Protein AF-A0AAC9U3D7-F1 (afdb_monomer_lite)

Organism: NCBI:txid260364

Structure (mmCIF, N/CA/C/O backbone):
data_AF-A0AAC9U3D7-F1
#
_entry.id   AF-A0AAC9U3D7-F1
#
loop_
_atom_site.group_PDB
_atom_site.id
_atom_site.type_symbol
_atom_site.label_atom_id
_atom_site.label_alt_id
_atom_site.label_comp_id
_atom_site.label_asym_id
_atom_site.label_entity_id
_atom_site.label_seq_id
_atom_site.pdbx_PDB_ins_code
_atom_site.Cartn_x
_atom_site.Cartn_y
_atom_site.Cartn_z
_atom_site.occupancy
_atom_site.B_iso_or_equiv
_atom_site.auth_seq_id
_atom_site.auth_comp_id
_atom_site.auth_asym_id
_atom_site.auth_atom_id
_atom_site.pdbx_PDB_model_num
ATOM 1 N N . MET A 1 1 ? -21.507 -4.328 1.001 1.00 85.88 1 MET A N 1
ATOM 2 C CA . MET A 1 1 ? -20.774 -3.594 2.058 1.00 85.88 1 MET A CA 1
ATOM 3 C C . MET A 1 1 ? -20.636 -2.147 1.609 1.00 85.88 1 MET A C 1
ATOM 5 O O . MET A 1 1 ? -20.228 -1.950 0.476 1.00 85.88 1 MET A O 1
ATOM 9 N N . ASN A 1 2 ? -21.006 -1.158 2.430 1.00 93.88 2 ASN A N 1
ATOM 10 C CA . ASN A 1 2 ? -20.816 0.257 2.085 1.00 93.88 2 ASN A CA 1
ATOM 11 C C . ASN A 1 2 ? -19.430 0.715 2.572 1.00 93.88 2 ASN A C 1
ATOM 13 O O . ASN A 1 2 ? -19.239 0.923 3.768 1.00 93.88 2 ASN A O 1
ATOM 17 N N . LEU A 1 3 ? -18.460 0.797 1.658 1.00 95.56 3 LEU A N 1
ATOM 18 C CA . LEU A 1 3 ? -17.069 1.137 1.979 1.00 95.56 3 LEU A CA 1
ATOM 19 C C . LEU A 1 3 ? -16.881 2.610 2.352 1.00 95.56 3 LEU A C 1
ATOM 21 O O . LEU A 1 3 ? -16.061 2.900 3.218 1.00 95.56 3 LEU A O 1
ATOM 25 N N . GLU A 1 4 ? -17.667 3.517 1.770 1.00 97.12 4 GLU A N 1
ATOM 26 C CA . GLU A 1 4 ? -17.571 4.945 2.086 1.00 97.12 4 GLU A CA 1
ATOM 27 C C . GLU A 1 4 ? -17.991 5.208 3.535 1.00 97.12 4 GLU A C 1
ATOM 29 O O . GLU A 1 4 ? -17.252 5.825 4.295 1.00 97.12 4 GLU A O 1
ATOM 34 N N . SER A 1 5 ? -19.107 4.613 3.964 1.00 97.19 5 SER A N 1
ATOM 35 C CA . SER A 1 5 ? -19.565 4.700 5.356 1.00 97.19 5 SER A CA 1
ATOM 36 C C . SER A 1 5 ? -18.552 4.101 6.345 1.00 97.19 5 SER A C 1
ATOM 38 O O . SER A 1 5 ? -18.321 4.661 7.413 1.00 97.19 5 SER A O 1
ATOM 40 N N . LEU A 1 6 ? -17.883 2.998 5.988 1.00 97.44 6 LEU A N 1
ATOM 41 C CA . LEU A 1 6 ? -16.837 2.407 6.835 1.00 97.44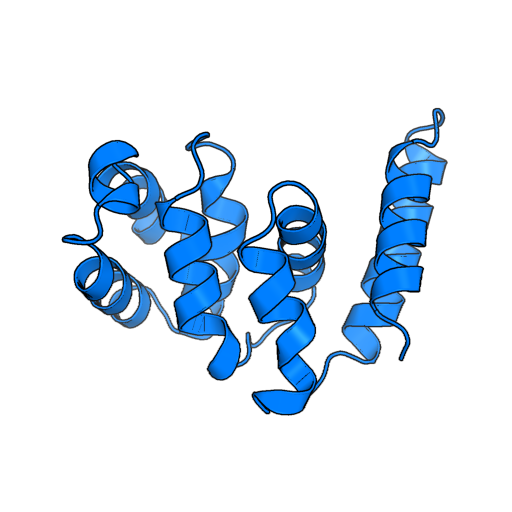 6 LEU A CA 1
ATOM 42 C C . LEU A 1 6 ? -15.579 3.282 6.902 1.00 97.44 6 LEU A C 1
ATOM 44 O O . LEU A 1 6 ? -14.933 3.356 7.947 1.00 97.44 6 LEU A O 1
ATOM 48 N N . TYR A 1 7 ? -15.230 3.961 5.809 1.00 97.94 7 TYR A N 1
ATOM 49 C CA . TYR A 1 7 ? -14.163 4.955 5.810 1.00 97.94 7 TYR A CA 1
ATOM 50 C C . TYR A 1 7 ? -14.512 6.152 6.710 1.00 97.94 7 TYR A C 1
ATOM 52 O O . TYR A 1 7 ? -13.670 6.588 7.495 1.00 97.94 7 TYR A O 1
ATOM 60 N N . GLU A 1 8 ? -15.751 6.642 6.672 1.00 97.88 8 GLU A N 1
ATOM 61 C CA . GLU A 1 8 ? -16.222 7.697 7.576 1.00 97.88 8 GLU A CA 1
ATOM 62 C C . GLU A 1 8 ? -16.143 7.259 9.046 1.00 97.88 8 GLU A C 1
ATOM 64 O O . GLU A 1 8 ? -15.599 7.996 9.871 1.00 97.88 8 GLU A O 1
ATOM 69 N N . GLU A 1 9 ? -16.585 6.038 9.380 1.00 97.50 9 GLU A N 1
ATOM 70 C CA . GLU A 1 9 ? -16.426 5.461 10.725 1.00 97.50 9 GLU A CA 1
ATOM 71 C C . GLU A 1 9 ? -14.947 5.422 11.155 1.00 97.50 9 GLU A C 1
ATOM 73 O O . GLU A 1 9 ? -14.614 5.758 12.295 1.00 97.50 9 GLU A O 1
ATOM 78 N N . TYR A 1 10 ? -14.039 5.059 10.244 1.00 97.75 10 TYR A N 1
ATOM 79 C CA . TYR A 1 10 ? -12.597 5.073 10.495 1.00 97.75 10 TYR A CA 1
ATOM 80 C C . TYR A 1 10 ? -12.058 6.488 10.762 1.00 97.75 10 TYR A C 1
ATOM 82 O O . TYR A 1 10 ? -11.250 6.676 11.676 1.00 97.75 10 TYR A O 1
ATOM 90 N N . VAL A 1 11 ? -12.508 7.494 10.008 1.00 97.62 11 VAL A N 1
ATOM 91 C CA . VAL A 1 11 ? -12.130 8.900 10.231 1.00 97.62 11 VAL A CA 1
ATOM 92 C C . VAL A 1 11 ? -12.625 9.382 11.593 1.00 97.62 11 VAL A C 1
ATOM 94 O O . VAL A 1 11 ? -11.851 9.977 12.345 1.00 97.62 11 VAL A O 1
ATOM 97 N N . GLN A 1 12 ? -13.871 9.064 11.953 1.00 96.75 12 GLN A N 1
ATOM 98 C CA . GLN A 1 12 ? -14.416 9.400 13.269 1.00 96.75 12 GLN A CA 1
ATOM 99 C C . GLN A 1 12 ? -13.615 8.731 14.387 1.00 96.75 12 GLN A C 1
ATOM 101 O O . GLN A 1 12 ? -13.202 9.408 15.329 1.00 96.75 12 GLN A O 1
ATOM 106 N N . ALA A 1 13 ? -13.287 7.444 14.243 1.00 96.12 13 ALA A N 1
ATOM 107 C CA . ALA A 1 13 ? -12.463 6.713 15.202 1.00 96.12 13 ALA A CA 1
ATOM 108 C C . ALA A 1 13 ? -11.073 7.349 15.412 1.00 96.12 13 ALA A C 1
ATOM 110 O O . ALA A 1 13 ? -10.578 7.377 16.539 1.00 96.12 13 ALA A O 1
ATOM 111 N N . LYS A 1 14 ? -10.460 7.919 14.363 1.00 94.56 14 LYS A N 1
ATOM 112 C CA . LYS A 1 14 ? -9.186 8.659 14.470 1.00 94.56 14 LYS A CA 1
ATOM 113 C C . LYS A 1 14 ? -9.299 9.988 15.216 1.00 94.56 14 LYS A C 1
ATOM 115 O O . LYS A 1 14 ? -8.290 10.463 15.730 1.00 94.56 14 LYS A O 1
ATOM 120 N N . SER A 1 15 ? -10.486 10.590 15.261 1.00 93.62 15 SER A N 1
ATOM 121 C CA . SER A 1 15 ? -10.730 11.868 15.944 1.00 93.62 15 SER A CA 1
ATOM 122 C C . SER A 1 15 ? -11.030 11.722 17.443 1.00 93.62 15 SER A C 1
ATOM 124 O O . SER A 1 15 ? -11.062 12.719 18.169 1.00 93.62 15 SER A O 1
ATOM 126 N N . VAL A 1 16 ? -11.222 10.489 17.932 1.00 94.94 16 VAL A N 1
ATOM 127 C CA . VAL A 1 16 ? -11.492 10.211 19.349 1.00 94.94 16 VAL A CA 1
ATOM 128 C C . VAL A 1 16 ? -10.297 10.639 20.206 1.00 94.94 16 VAL A C 1
ATOM 130 O O . VAL A 1 16 ? -9.179 10.161 20.024 1.00 94.94 16 VAL A O 1
ATOM 133 N N . LYS A 1 17 ? -10.544 11.528 21.178 1.00 91.75 17 LYS A N 1
ATOM 134 C CA . LYS A 1 17 ? -9.502 12.079 22.067 1.00 91.75 17 LYS A CA 1
ATOM 135 C C . LYS A 1 17 ? -8.839 11.012 22.937 1.00 91.75 17 LYS A C 1
ATOM 137 O O . LYS A 1 17 ? -7.632 11.053 23.167 1.00 91.75 17 LYS A O 1
ATOM 142 N N . GLU A 1 18 ? -9.631 10.074 23.448 1.00 94.19 18 GLU A N 1
ATOM 143 C CA . GLU A 1 18 ? -9.126 8.979 24.267 1.00 94.19 18 GLU A CA 1
ATOM 144 C C . GLU A 1 18 ? -8.450 7.924 23.376 1.00 94.19 18 GLU A C 1
ATOM 146 O O . GLU A 1 18 ? -9.107 7.214 22.612 1.00 94.19 18 GLU A O 1
ATOM 151 N N . LYS A 1 19 ? -7.119 7.815 23.474 1.00 89.38 19 LYS A N 1
ATOM 152 C CA . LYS A 1 19 ? -6.304 6.975 22.579 1.00 89.38 19 LYS A CA 1
ATOM 153 C C . LYS A 1 19 ? -6.721 5.499 22.579 1.00 89.38 19 LYS A C 1
ATOM 155 O O . LYS A 1 19 ? -6.745 4.882 21.517 1.00 89.38 19 LYS A O 1
ATOM 160 N N . SER A 1 20 ? -7.042 4.936 23.744 1.00 93.19 20 SER A N 1
ATOM 161 C CA . SER A 1 20 ? -7.509 3.550 23.909 1.00 93.19 20 SER A CA 1
ATOM 162 C C . SER A 1 20 ? -8.812 3.305 23.158 1.00 93.19 20 SER A C 1
ATOM 164 O O . SER A 1 20 ? -8.881 2.394 22.331 1.00 93.19 20 SER A O 1
ATOM 166 N N . ALA A 1 21 ? -9.816 4.150 23.396 1.00 94.44 21 ALA A N 1
ATOM 167 C CA . ALA A 1 21 ? -11.114 4.054 22.742 1.00 94.44 21 ALA A CA 1
ATOM 168 C C . ALA A 1 21 ? -11.001 4.237 21.218 1.00 94.44 21 ALA A C 1
ATOM 170 O O . ALA A 1 21 ? -11.550 3.438 20.458 1.00 94.44 21 ALA A O 1
ATOM 171 N N . GLY A 1 22 ? -10.224 5.226 20.759 1.00 95.31 22 GLY A N 1
ATOM 172 C CA . GLY A 1 22 ? -9.965 5.444 19.332 1.00 95.31 22 GLY A CA 1
ATOM 173 C C . GLY A 1 22 ? -9.280 4.246 18.670 1.00 95.31 22 GLY A C 1
ATOM 174 O O . GLY A 1 22 ? -9.707 3.785 17.611 1.00 95.31 22 GLY A O 1
ATOM 175 N N . HIS A 1 23 ? -8.265 3.667 19.321 1.00 94.81 23 HIS A N 1
ATOM 176 C CA . HIS A 1 23 ? -7.592 2.469 18.817 1.00 94.81 23 HIS A CA 1
ATOM 177 C C . HIS A 1 23 ? -8.550 1.276 18.692 1.00 94.81 23 HIS A C 1
ATOM 179 O O . HIS A 1 23 ? -8.563 0.609 17.657 1.00 94.81 23 HIS A O 1
ATOM 185 N N . GLN A 1 24 ? -9.372 1.020 19.713 1.00 96.19 24 GLN A N 1
ATOM 186 C CA . GLN A 1 24 ? -10.369 -0.055 19.682 1.00 96.19 24 GLN A CA 1
ATOM 187 C C . GLN A 1 24 ? -11.403 0.158 18.570 1.00 96.19 24 GLN A C 1
ATOM 189 O O . GLN A 1 24 ? -11.723 -0.784 17.843 1.00 96.19 24 GLN A O 1
ATOM 194 N N . ALA A 1 25 ? -11.878 1.392 18.385 1.00 96.69 25 ALA A N 1
ATOM 195 C CA . ALA A 1 25 ? -12.807 1.735 17.314 1.00 96.69 25 ALA A CA 1
ATOM 196 C C . ALA A 1 25 ? -12.191 1.498 15.924 1.00 96.69 25 ALA A C 1
ATOM 198 O O . ALA A 1 25 ? -12.821 0.862 15.078 1.00 96.69 25 ALA A O 1
ATOM 199 N N . ILE A 1 26 ? -10.930 1.896 15.709 1.00 97.56 26 ILE A N 1
ATOM 200 C CA . ILE A 1 26 ? -10.203 1.606 14.463 1.00 97.56 26 ILE A CA 1
ATOM 201 C C . ILE A 1 26 ? -10.100 0.094 14.238 1.00 97.56 26 ILE A C 1
ATOM 203 O O . ILE A 1 26 ? -10.428 -0.378 13.151 1.00 97.56 26 ILE A O 1
ATOM 207 N N . GLN A 1 27 ? -9.680 -0.683 15.244 1.00 97.12 27 GLN A N 1
ATOM 208 C CA . GLN A 1 27 ? -9.566 -2.143 15.108 1.00 97.12 27 GLN A CA 1
ATOM 209 C C . GLN A 1 27 ? -10.913 -2.792 14.773 1.00 97.12 27 GLN A C 1
ATOM 211 O O . GLN A 1 27 ? -10.955 -3.716 13.963 1.00 97.12 27 GLN A O 1
ATOM 216 N N . LYS A 1 28 ? -12.016 -2.290 15.340 1.00 97.06 28 LYS A N 1
ATOM 217 C CA . LYS A 1 28 ? -13.368 -2.779 15.052 1.00 97.06 28 LYS A CA 1
ATOM 218 C C . LYS A 1 28 ? -13.763 -2.542 13.592 1.00 97.06 28 LYS A C 1
ATOM 220 O O . LYS A 1 28 ? -14.208 -3.479 12.929 1.00 97.06 28 LYS A O 1
ATOM 225 N N . VAL A 1 29 ? -13.578 -1.321 13.084 1.00 97.56 29 VAL A N 1
ATOM 226 C CA . VAL A 1 29 ? -13.904 -0.974 11.688 1.00 97.56 29 VAL A CA 1
ATOM 227 C C . VAL A 1 29 ? -13.027 -1.769 10.720 1.00 97.56 29 VAL A C 1
ATOM 229 O O . VAL A 1 29 ? -13.540 -2.420 9.811 1.00 97.56 29 VAL A O 1
ATOM 232 N N . ILE A 1 30 ? -11.712 -1.793 10.956 1.00 97.94 30 ILE A N 1
ATOM 233 C CA . ILE A 1 30 ? -10.757 -2.529 10.117 1.00 97.94 30 ILE A CA 1
ATOM 234 C C . ILE A 1 30 ? -11.046 -4.033 10.138 1.00 97.94 30 ILE A C 1
ATOM 236 O O . ILE A 1 30 ? -11.042 -4.664 9.085 1.00 97.94 30 ILE A O 1
ATOM 240 N N . GLY A 1 31 ? -11.360 -4.606 11.302 1.00 97.00 31 GLY A N 1
ATOM 241 C CA . GLY A 1 31 ? -11.728 -6.016 11.429 1.00 97.00 31 GLY A CA 1
ATOM 242 C C . GLY A 1 31 ? -12.984 -6.369 10.631 1.00 97.00 31 GLY A C 1
ATOM 243 O O . GLY A 1 31 ? -12.998 -7.371 9.920 1.00 97.00 31 GLY A O 1
ATOM 244 N N . LYS A 1 32 ? -14.015 -5.514 10.666 1.00 96.69 32 LYS A N 1
ATOM 245 C CA . LYS A 1 32 ? -15.246 -5.704 9.882 1.00 96.69 32 LYS A CA 1
ATOM 246 C C . LYS A 1 32 ? -14.968 -5.728 8.378 1.00 96.69 32 LYS A C 1
ATOM 248 O O . LYS A 1 32 ? -15.519 -6.578 7.678 1.00 96.69 32 LYS A O 1
ATOM 253 N N . VAL A 1 33 ? -14.121 -4.820 7.891 1.00 97.12 33 VAL A N 1
ATOM 254 C CA . VAL A 1 33 ? -13.752 -4.750 6.469 1.00 97.12 33 VAL A CA 1
ATOM 255 C C . VAL A 1 33 ? -12.889 -5.950 6.087 1.00 97.12 33 VAL A C 1
ATOM 257 O O . VAL A 1 33 ? -13.157 -6.573 5.068 1.00 97.12 33 VAL A O 1
ATOM 260 N N . ALA A 1 34 ? -11.912 -6.324 6.919 1.00 96.50 34 ALA A N 1
ATOM 261 C CA . ALA A 1 34 ? -11.027 -7.461 6.671 1.00 96.50 34 ALA A CA 1
ATOM 262 C C . ALA A 1 34 ? -11.796 -8.789 6.563 1.00 96.50 34 ALA A C 1
ATOM 264 O O . ALA A 1 34 ? -11.555 -9.557 5.637 1.00 96.50 34 ALA A O 1
ATOM 265 N N . CYS A 1 35 ? -12.773 -9.038 7.445 1.00 95.06 35 CYS A N 1
ATOM 266 C CA . CYS A 1 35 ? -13.611 -10.245 7.387 1.00 95.06 35 CYS A CA 1
ATOM 267 C C . CYS A 1 35 ? -14.488 -10.327 6.128 1.00 95.06 35 CYS A C 1
ATOM 269 O O . CYS A 1 35 ? -14.903 -11.415 5.743 1.00 95.06 35 CYS A O 1
ATOM 271 N N . ASN A 1 36 ? -14.793 -9.185 5.507 1.00 94.44 36 ASN A N 1
ATOM 272 C CA . ASN A 1 36 ? -15.617 -9.087 4.300 1.00 94.44 36 ASN A CA 1
ATOM 273 C C . ASN A 1 36 ? -14.799 -8.611 3.095 1.00 94.44 36 ASN A C 1
ATOM 275 O O . ASN A 1 36 ? -15.361 -8.077 2.135 1.00 94.44 36 ASN A O 1
ATOM 279 N N . PHE A 1 37 ? -13.474 -8.744 3.165 1.00 95.31 37 PHE A N 1
ATOM 280 C CA . PHE A 1 37 ? -12.599 -8.239 2.128 1.00 95.31 37 PHE A CA 1
ATOM 281 C C . PHE A 1 37 ? -12.848 -9.027 0.836 1.00 95.31 37 PHE A C 1
ATOM 283 O O . PHE A 1 37 ? -12.899 -10.262 0.874 1.00 95.31 37 PHE A O 1
ATOM 290 N N . PRO A 1 38 ? -13.076 -8.346 -0.300 1.00 93.62 38 PRO A N 1
ATOM 291 C CA . PRO A 1 38 ? -13.425 -9.030 -1.532 1.00 93.62 38 PRO A CA 1
ATOM 292 C C . PRO A 1 38 ? -12.276 -9.921 -2.008 1.00 93.62 38 PRO A C 1
ATOM 294 O O . PRO A 1 38 ? -11.096 -9.640 -1.791 1.00 93.62 38 PRO A O 1
ATOM 297 N N . LYS A 1 39 ? -12.642 -11.009 -2.691 1.00 90.56 39 LYS A N 1
ATOM 298 C CA . LYS A 1 39 ? -11.683 -11.827 -3.440 1.00 90.56 39 LYS A CA 1
ATOM 299 C C . LYS A 1 39 ? -11.052 -10.998 -4.560 1.00 90.56 39 LYS A C 1
ATOM 301 O O . LYS A 1 39 ? -11.535 -9.917 -4.888 1.00 90.56 39 LYS A O 1
ATOM 306 N N . ASP A 1 40 ? -10.006 -11.546 -5.166 1.00 94.00 40 ASP A N 1
ATOM 307 C CA . ASP A 1 40 ? -9.294 -10.934 -6.286 1.00 94.00 40 ASP A CA 1
ATOM 308 C C . ASP A 1 40 ? -10.198 -10.777 -7.522 1.00 94.00 40 ASP A C 1
ATOM 310 O O . ASP A 1 40 ? -10.309 -11.665 -8.366 1.00 94.00 40 ASP A O 1
ATOM 314 N N . ASN A 1 41 ? -10.920 -9.658 -7.564 1.00 93.88 41 ASN A N 1
ATOM 315 C CA . ASN A 1 41 ? -11.836 -9.251 -8.618 1.00 93.88 41 ASN A CA 1
ATOM 316 C C . ASN A 1 41 ? -11.732 -7.720 -8.766 1.00 93.88 41 ASN A C 1
ATOM 318 O O . ASN A 1 41 ? -12.075 -7.013 -7.813 1.00 93.88 41 ASN A O 1
ATOM 322 N N . PRO A 1 42 ? -11.308 -7.202 -9.935 1.00 91.75 42 PRO A N 1
ATOM 323 C CA . PRO A 1 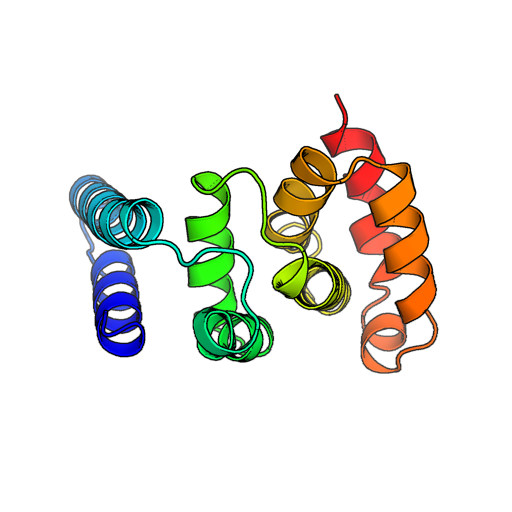42 ? -11.146 -5.766 -10.163 1.00 91.75 42 PRO A CA 1
ATOM 324 C C . PRO A 1 42 ? -12.395 -4.927 -9.867 1.00 91.75 42 PRO A C 1
ATOM 326 O O . PRO A 1 42 ? -12.282 -3.863 -9.269 1.00 91.75 42 PRO A O 1
ATOM 329 N N . GLU A 1 43 ? -13.592 -5.404 -10.218 1.00 93.50 43 GLU A N 1
ATOM 330 C CA . GLU A 1 43 ? -14.839 -4.664 -9.986 1.00 93.50 43 GLU A CA 1
ATOM 331 C C . GLU A 1 43 ? -15.140 -4.547 -8.487 1.00 93.50 43 GLU A C 1
ATOM 333 O O . GLU A 1 43 ? -15.438 -3.468 -7.977 1.00 93.50 43 GLU A O 1
ATOM 338 N N . ALA A 1 44 ? -14.974 -5.649 -7.751 1.00 94.19 44 ALA A N 1
ATOM 339 C CA . ALA A 1 44 ? -15.165 -5.663 -6.304 1.00 94.19 44 ALA A CA 1
ATOM 340 C C . ALA A 1 44 ? -14.091 -4.848 -5.558 1.00 94.19 44 ALA A C 1
ATOM 342 O O . ALA A 1 44 ? -14.317 -4.415 -4.425 1.00 94.19 44 ALA A O 1
ATOM 343 N N . LEU A 1 45 ? -12.929 -4.646 -6.186 1.00 96.88 45 LEU A N 1
ATOM 344 C CA . LEU A 1 45 ? -11.783 -3.931 -5.631 1.00 96.88 45 LEU A CA 1
ATOM 345 C C . LEU A 1 45 ? -11.691 -2.463 -6.074 1.00 96.88 45 LEU A C 1
ATOM 347 O O . LEU A 1 45 ? -10.881 -1.726 -5.514 1.00 96.88 45 LEU A O 1
ATOM 351 N N . ALA A 1 46 ? -12.547 -2.012 -6.996 1.00 96.38 46 ALA A N 1
ATOM 352 C CA . ALA A 1 46 ? -12.468 -0.688 -7.617 1.00 96.38 46 ALA A CA 1
ATOM 353 C C . ALA A 1 46 ? -12.421 0.467 -6.601 1.00 96.38 46 ALA A C 1
ATOM 355 O O . ALA A 1 46 ? -11.653 1.415 -6.765 1.00 96.38 46 ALA A O 1
ATOM 356 N N . TRP A 1 47 ? -13.182 0.370 -5.503 1.00 97.81 47 TRP A N 1
ATOM 357 C CA . TRP A 1 47 ? -13.146 1.383 -4.444 1.00 97.81 47 TRP A CA 1
ATOM 358 C C . TRP A 1 47 ? -11.761 1.485 -3.786 1.00 97.81 47 TRP A C 1
ATOM 360 O O . TRP A 1 47 ? -11.311 2.586 -3.485 1.00 97.81 47 TRP A O 1
ATOM 370 N N . PHE A 1 48 ? -11.056 0.365 -3.586 1.00 97.94 48 PHE A N 1
ATOM 371 C CA . PHE A 1 48 ? -9.720 0.358 -2.980 1.00 97.94 48 PHE A CA 1
ATOM 372 C C . PHE A 1 48 ? -8.670 0.948 -3.923 1.00 97.94 48 PHE A C 1
ATOM 374 O O . PHE A 1 48 ? -7.844 1.735 -3.467 1.00 97.94 48 PHE A O 1
ATOM 381 N N . THR A 1 49 ? -8.745 0.639 -5.220 1.00 97.19 49 THR A N 1
ATOM 382 C CA . THR A 1 49 ? -7.923 1.277 -6.262 1.00 97.19 49 THR A CA 1
ATOM 383 C C . THR A 1 49 ? -8.099 2.797 -6.238 1.00 97.19 49 THR A C 1
ATOM 385 O O . THR A 1 49 ? -7.126 3.532 -6.087 1.00 97.19 49 THR A O 1
ATOM 388 N N . MET A 1 50 ? -9.345 3.284 -6.262 1.00 97.19 50 MET A N 1
ATOM 389 C CA . MET A 1 50 ? -9.632 4.724 -6.174 1.00 97.19 50 MET A CA 1
ATOM 390 C C . MET A 1 50 ? -9.194 5.342 -4.837 1.00 97.19 50 MET A C 1
ATOM 392 O O . MET A 1 50 ? -8.775 6.497 -4.778 1.00 97.19 50 MET A O 1
ATOM 396 N N . ALA A 1 51 ? -9.299 4.594 -3.737 1.00 97.94 51 ALA A N 1
ATOM 397 C CA . ALA A 1 51 ? -8.876 5.060 -2.424 1.00 97.94 51 ALA A CA 1
ATOM 398 C C . ALA A 1 51 ? -7.350 5.212 -2.327 1.00 97.94 51 ALA A C 1
ATOM 400 O O . ALA A 1 51 ? -6.886 6.139 -1.664 1.00 97.94 51 ALA A O 1
ATOM 401 N N . LEU A 1 52 ? -6.570 4.345 -2.983 1.00 97.81 52 LEU A N 1
ATOM 402 C CA . LEU A 1 52 ? -5.103 4.395 -2.983 1.00 97.81 52 LEU A CA 1
ATOM 403 C C . LEU A 1 52 ? -4.543 5.636 -3.689 1.00 97.81 52 LEU A C 1
ATOM 405 O O . LEU A 1 52 ? -3.483 6.119 -3.297 1.00 97.81 52 LEU A O 1
ATOM 409 N N . THR A 1 53 ? -5.271 6.201 -4.653 1.00 94.19 53 THR A N 1
ATOM 410 C CA . THR A 1 53 ? -4.892 7.452 -5.332 1.00 94.19 53 THR A CA 1
ATOM 411 C C . THR A 1 53 ? -5.342 8.711 -4.587 1.00 94.19 53 THR A C 1
ATOM 413 O O . THR A 1 53 ? -5.089 9.819 -5.048 1.00 94.19 53 THR A O 1
ATOM 416 N N . HIS A 1 54 ? -6.039 8.574 -3.456 1.00 96.69 54 HIS A N 1
ATOM 417 C CA . HIS A 1 54 ? -6.603 9.694 -2.707 1.00 96.69 54 HIS A CA 1
ATOM 418 C C . HIS A 1 54 ? -5.816 9.954 -1.413 1.00 96.69 54 HIS A C 1
ATOM 420 O O . HIS A 1 54 ? -5.613 9.051 -0.600 1.00 96.69 54 HIS A O 1
ATOM 426 N N . ASP A 1 55 ? -5.477 11.220 -1.148 1.00 92.75 55 ASP A N 1
ATOM 427 C CA . ASP A 1 55 ? -4.563 11.631 -0.067 1.00 92.75 55 ASP A CA 1
ATOM 428 C C . ASP A 1 55 ? -4.938 11.140 1.337 1.00 92.75 55 ASP A C 1
ATOM 430 O O . ASP A 1 55 ? -4.075 10.727 2.112 1.00 92.75 55 ASP A O 1
ATOM 434 N N . SER A 1 56 ? -6.224 11.171 1.689 1.00 95.50 56 SER A N 1
ATOM 435 C CA . SER A 1 56 ? -6.713 10.690 2.985 1.00 95.50 56 SER A CA 1
ATOM 436 C C . SER A 1 56 ? -7.149 9.219 2.984 1.00 95.50 56 SER A C 1
ATOM 438 O O . SER A 1 56 ? -6.831 8.495 3.932 1.00 95.50 56 SER A O 1
ATOM 440 N N . LYS A 1 57 ? -7.850 8.749 1.943 1.00 98.19 57 LYS A N 1
ATOM 441 C CA . LYS A 1 57 ? -8.413 7.387 1.902 1.00 98.19 57 LYS A CA 1
ATOM 442 C C . LYS A 1 57 ? -7.345 6.295 1.797 1.00 98.19 57 LYS A C 1
ATOM 444 O O . LYS A 1 57 ? -7.544 5.218 2.360 1.00 98.19 57 LYS A O 1
ATOM 449 N N . LYS A 1 58 ? -6.186 6.568 1.188 1.00 97.56 58 LYS A N 1
ATOM 450 C CA . LYS A 1 58 ? -5.084 5.593 1.076 1.00 97.56 58 LYS A CA 1
ATOM 451 C C . LYS A 1 58 ? -4.652 5.022 2.430 1.00 97.56 58 LYS A C 1
ATOM 453 O O . LYS A 1 58 ? -4.335 3.840 2.535 1.00 97.56 58 LYS A O 1
ATOM 458 N N . TRP A 1 59 ? -4.734 5.818 3.498 1.00 97.81 59 TRP A N 1
ATOM 459 C CA . TRP A 1 59 ? -4.373 5.392 4.855 1.00 97.81 59 TRP A CA 1
ATOM 460 C C . TRP A 1 59 ? -5.333 4.363 5.448 1.00 97.81 59 TRP A C 1
ATOM 462 O O . TRP A 1 59 ? -4.922 3.534 6.260 1.00 97.81 59 TRP A O 1
ATOM 472 N N . PHE A 1 60 ? -6.600 4.390 5.035 1.00 98.25 60 PHE A N 1
ATOM 473 C CA . PHE A 1 60 ? -7.559 3.358 5.407 1.00 98.25 60 PHE A CA 1
ATOM 474 C C . PHE A 1 60 ? -7.196 2.020 4.756 1.00 98.25 60 PHE A C 1
ATOM 476 O O . PHE A 1 60 ? -7.158 0.998 5.441 1.00 98.25 60 PHE A O 1
ATOM 483 N N . VAL A 1 61 ? -6.828 2.041 3.469 1.00 98.12 61 VAL A N 1
ATOM 484 C CA . VAL A 1 61 ? -6.365 0.848 2.742 1.00 98.12 61 VAL A CA 1
ATOM 485 C C . VAL A 1 61 ? -5.066 0.309 3.343 1.00 98.12 61 VAL A C 1
ATOM 487 O O . VAL A 1 61 ? -4.982 -0.878 3.649 1.00 98.12 61 VAL A O 1
ATOM 490 N N . ALA A 1 62 ? -4.084 1.174 3.608 1.00 97.25 62 ALA A N 1
ATOM 491 C CA . ALA A 1 62 ? -2.834 0.784 4.261 1.00 97.25 62 ALA A CA 1
ATOM 492 C C . ALA A 1 62 ? -3.087 0.095 5.612 1.00 97.25 62 ALA A C 1
ATOM 494 O O . ALA A 1 62 ? -2.524 -0.965 5.887 1.00 97.25 62 ALA A O 1
ATOM 495 N N . LYS A 1 63 ? -3.992 0.654 6.432 1.00 97.56 63 LYS A N 1
ATOM 496 C CA . LYS A 1 63 ? -4.336 0.072 7.735 1.00 97.56 63 LYS A CA 1
ATOM 497 C C . LYS A 1 63 ? -5.037 -1.278 7.608 1.00 97.56 63 LYS A C 1
ATOM 499 O O . LYS A 1 63 ? -4.795 -2.174 8.414 1.00 97.56 63 LYS A O 1
ATOM 504 N N . LEU A 1 64 ? -5.893 -1.432 6.603 1.00 97.44 64 LEU A N 1
ATOM 505 C CA . LEU A 1 64 ? -6.587 -2.680 6.308 1.00 97.44 64 LEU A CA 1
ATOM 506 C C . LEU A 1 64 ? -5.623 -3.795 5.886 1.00 97.44 64 LEU A C 1
ATOM 508 O O . LEU A 1 64 ? -5.737 -4.923 6.365 1.00 97.44 64 LEU A O 1
ATOM 512 N N . LEU A 1 65 ? -4.636 -3.479 5.046 1.00 96.00 65 LEU A N 1
ATOM 513 C CA . LEU A 1 65 ? -3.649 -4.441 4.544 1.00 96.00 65 LEU A CA 1
ATOM 514 C C . LEU A 1 65 ? -2.604 -4.871 5.590 1.00 96.00 65 LEU A C 1
ATOM 516 O O . LEU A 1 65 ? -1.804 -5.773 5.341 1.00 96.00 65 LEU A O 1
ATOM 520 N N . GLU A 1 66 ? -2.627 -4.297 6.797 1.00 93.31 66 GLU A N 1
ATOM 521 C CA . GLU A 1 66 ? -1.964 -4.904 7.960 1.00 93.31 66 GLU A CA 1
ATOM 522 C C . GLU A 1 66 ? -2.645 -6.216 8.394 1.00 93.31 66 GLU A C 1
ATOM 524 O O . GLU A 1 66 ? -2.001 -7.061 9.013 1.00 93.31 66 GLU A O 1
ATOM 529 N N . LYS A 1 67 ? -3.943 -6.385 8.101 1.00 93.75 67 LYS A N 1
ATOM 530 C CA . LYS A 1 67 ? -4.754 -7.550 8.497 1.00 93.75 67 LYS A CA 1
ATOM 531 C C . LYS A 1 67 ? -5.042 -8.508 7.345 1.00 93.75 67 LYS A C 1
ATOM 533 O O . LYS A 1 67 ? -5.270 -9.688 7.592 1.00 93.75 67 LYS A O 1
ATOM 538 N N . VAL A 1 68 ? -5.057 -8.013 6.111 1.00 93.69 68 VAL A N 1
ATOM 539 C CA . VAL A 1 68 ? -5.346 -8.818 4.919 1.00 93.69 68 VAL A CA 1
ATOM 540 C C . VAL A 1 68 ? -4.051 -9.402 4.352 1.00 93.69 68 VAL A C 1
ATOM 542 O O . VAL A 1 68 ? -3.133 -8.669 3.989 1.00 93.69 68 VAL A O 1
ATOM 545 N N . ASN A 1 69 ? -3.992 -10.731 4.271 1.00 90.69 69 ASN A N 1
ATOM 546 C CA . ASN A 1 69 ? -2.916 -11.490 3.640 1.00 90.69 69 ASN A CA 1
ATOM 547 C C . ASN A 1 69 ? -3.500 -12.816 3.106 1.00 90.69 69 ASN A C 1
ATOM 549 O O . ASN A 1 69 ? -4.129 -13.525 3.896 1.00 90.69 69 ASN A O 1
ATOM 553 N N . PRO A 1 70 ? -3.320 -13.180 1.822 1.00 94.56 70 PRO A N 1
ATOM 554 C CA . PRO A 1 70 ? -2.565 -12.475 0.778 1.00 94.56 70 PRO A CA 1
ATOM 555 C C . PRO A 1 70 ? -3.240 -11.193 0.269 1.00 94.56 70 PRO A C 1
ATOM 557 O O . PRO A 1 70 ? -4.461 -11.050 0.325 1.00 94.56 70 PRO A O 1
ATOM 560 N N . VAL A 1 71 ? -2.433 -10.267 -0.255 1.00 95.38 71 VAL A N 1
ATOM 561 C CA . VAL A 1 71 ? -2.910 -9.119 -1.045 1.00 95.38 71 VAL A CA 1
ATOM 562 C C . VAL A 1 71 ? -3.476 -9.611 -2.390 1.00 95.38 71 VAL A C 1
ATOM 564 O O . VAL A 1 71 ? -2.819 -10.417 -3.051 1.00 95.38 71 VAL A O 1
ATOM 567 N N . PRO A 1 72 ? -4.650 -9.132 -2.847 1.00 96.44 72 PRO A N 1
ATOM 568 C CA . PRO A 1 72 ? -5.155 -9.440 -4.185 1.00 96.44 72 PRO A CA 1
ATOM 569 C C . PRO A 1 72 ? -4.225 -8.932 -5.281 1.00 96.44 72 PRO A C 1
ATOM 571 O O . PRO A 1 72 ? -3.724 -7.808 -5.203 1.00 96.44 72 PRO A O 1
ATOM 574 N N . LYS A 1 73 ? -4.047 -9.715 -6.348 1.00 96.75 73 LYS A N 1
ATOM 575 C CA . LYS A 1 73 ? -3.188 -9.322 -7.468 1.00 96.75 73 LYS A CA 1
ATOM 576 C C . LYS A 1 73 ? -3.698 -8.055 -8.152 1.00 96.75 73 LYS A C 1
ATOM 578 O O . LYS A 1 73 ? -2.880 -7.248 -8.582 1.00 96.75 73 LYS A O 1
ATOM 583 N N . ALA A 1 74 ? -5.015 -7.849 -8.201 1.00 96.88 74 ALA A N 1
ATOM 584 C CA . ALA A 1 74 ? -5.618 -6.652 -8.781 1.00 96.88 74 ALA A CA 1
ATOM 585 C C . ALA A 1 74 ? -5.230 -5.344 -8.065 1.00 96.88 74 ALA A C 1
ATOM 587 O O . ALA A 1 74 ? -5.307 -4.296 -8.688 1.00 96.88 74 ALA A O 1
ATOM 588 N N . LEU A 1 75 ? -4.779 -5.387 -6.802 1.00 97.75 75 LEU A N 1
ATOM 589 C CA . LEU A 1 75 ? -4.296 -4.200 -6.076 1.00 97.75 75 LEU A CA 1
ATOM 590 C C . LEU A 1 75 ? -2.776 -4.023 -6.124 1.00 97.75 75 LEU A C 1
ATOM 592 O O . LEU A 1 75 ? -2.259 -3.054 -5.570 1.00 97.75 75 LEU A O 1
ATOM 596 N N . PHE A 1 76 ? -2.040 -4.963 -6.721 1.00 97.94 76 PHE A N 1
ATOM 597 C CA . PHE A 1 76 ? -0.583 -4.971 -6.624 1.00 97.94 76 PHE A CA 1
ATOM 598 C C . PHE A 1 76 ? 0.038 -3.709 -7.233 1.00 97.94 76 PHE A C 1
ATOM 600 O O . PHE A 1 76 ? 0.838 -3.040 -6.579 1.00 97.94 76 PHE A O 1
ATOM 607 N N . ASP A 1 77 ? -0.374 -3.359 -8.450 1.00 98.00 77 ASP A N 1
ATOM 608 C CA . ASP A 1 77 ? 0.155 -2.196 -9.162 1.00 98.00 77 ASP A CA 1
ATOM 609 C C . ASP A 1 77 ? -0.197 -0.890 -8.439 1.00 98.00 77 ASP A C 1
ATOM 611 O O . ASP A 1 77 ? 0.685 -0.059 -8.231 1.00 98.00 77 ASP A O 1
ATOM 615 N N . ASP A 1 78 ? -1.437 -0.750 -7.961 1.00 98.12 78 ASP A N 1
ATOM 616 C CA . ASP A 1 78 ? -1.894 0.443 -7.239 1.00 98.12 78 ASP A CA 1
ATOM 617 C C . ASP A 1 78 ? -1.145 0.642 -5.917 1.00 98.12 78 ASP A C 1
ATOM 619 O O . ASP A 1 78 ? -0.802 1.765 -5.553 1.00 98.12 78 ASP A O 1
ATOM 623 N N . LEU A 1 79 ? -0.851 -0.441 -5.190 1.00 98.25 79 LEU A N 1
ATOM 624 C CA . LEU A 1 79 ? -0.091 -0.378 -3.940 1.00 98.25 79 LEU A CA 1
ATOM 625 C C . LEU A 1 79 ? 1.375 -0.024 -4.170 1.00 98.25 79 LEU A C 1
ATOM 627 O O . LEU A 1 79 ? 1.939 0.784 -3.427 1.00 98.25 79 LEU A O 1
ATOM 631 N N . VAL A 1 80 ? 1.995 -0.613 -5.197 1.00 98.44 80 VAL A N 1
ATOM 632 C CA . VAL A 1 80 ? 3.363 -0.254 -5.585 1.00 98.44 80 VAL A CA 1
ATOM 633 C C . VAL A 1 80 ? 3.401 1.213 -5.997 1.00 98.44 80 VAL A C 1
ATOM 635 O O . VAL A 1 80 ? 4.226 1.963 -5.478 1.00 98.44 80 VAL A O 1
ATOM 638 N N . PHE A 1 81 ? 2.482 1.653 -6.852 1.00 98.44 81 PHE A N 1
ATOM 639 C CA . PHE A 1 81 ? 2.428 3.035 -7.305 1.00 98.44 81 PHE A CA 1
ATOM 640 C C . PHE A 1 81 ? 2.178 4.016 -6.151 1.00 98.44 81 PHE A C 1
ATOM 642 O O . PHE A 1 81 ? 2.942 4.968 -5.998 1.00 98.44 81 PHE A O 1
ATOM 649 N N . ALA A 1 82 ? 1.213 3.736 -5.265 1.00 98.19 82 ALA A N 1
ATOM 650 C CA . ALA A 1 82 ? 0.946 4.539 -4.068 1.00 98.19 82 ALA A CA 1
ATOM 651 C C . ALA A 1 82 ? 2.179 4.666 -3.157 1.00 98.19 82 ALA A C 1
ATOM 653 O O . ALA A 1 82 ? 2.425 5.732 -2.596 1.00 98.19 82 ALA A O 1
ATOM 654 N N . SER A 1 83 ? 2.991 3.607 -3.040 1.00 98.12 83 SER A N 1
ATOM 655 C CA . SER A 1 83 ? 4.259 3.674 -2.303 1.00 98.12 83 SER A CA 1
ATOM 656 C C . SER A 1 83 ? 5.274 4.619 -2.961 1.00 98.12 83 SER A C 1
ATOM 658 O O . SER A 1 83 ? 5.988 5.338 -2.268 1.00 98.12 83 SER A O 1
ATOM 660 N N . LEU A 1 84 ? 5.330 4.650 -4.294 1.00 98.19 84 LEU A N 1
ATOM 661 C CA . LEU A 1 84 ? 6.315 5.430 -5.045 1.00 98.19 84 LEU A CA 1
ATOM 662 C C . LEU A 1 84 ? 5.982 6.924 -5.086 1.00 98.19 84 LEU A C 1
ATOM 664 O O . LEU A 1 84 ? 6.894 7.740 -5.184 1.00 98.19 84 LEU A O 1
ATOM 668 N N . ILE A 1 85 ? 4.708 7.296 -4.991 1.00 97.38 85 ILE A N 1
ATOM 669 C CA . ILE A 1 85 ? 4.275 8.704 -4.993 1.00 97.38 85 ILE A CA 1
ATOM 670 C C . ILE A 1 85 ? 4.045 9.273 -3.585 1.00 97.38 85 ILE A C 1
ATOM 672 O O . ILE A 1 85 ? 3.697 10.441 -3.444 1.00 97.38 85 ILE A O 1
ATOM 676 N N . GLU A 1 86 ? 4.218 8.472 -2.529 1.00 97.19 86 GLU A N 1
ATOM 677 C CA . GLU A 1 86 ? 4.118 8.964 -1.154 1.00 97.19 86 GLU A CA 1
ATOM 678 C C . GLU A 1 86 ? 5.332 9.834 -0.802 1.00 97.19 86 GLU A C 1
ATOM 680 O O . GLU A 1 86 ? 6.482 9.388 -0.872 1.00 97.19 86 GLU A O 1
ATOM 685 N N . ASN A 1 87 ? 5.063 11.078 -0.404 1.00 94.12 87 ASN A N 1
ATOM 686 C CA . ASN A 1 87 ? 6.087 12.089 -0.161 1.00 94.12 87 ASN A CA 1
ATOM 687 C C . ASN A 1 87 ? 6.976 11.738 1.033 1.00 94.12 87 ASN A C 1
ATOM 689 O O . ASN A 1 87 ? 8.200 11.881 0.937 1.00 94.12 87 ASN A O 1
ATOM 693 N N . ASP A 1 88 ? 6.370 11.269 2.133 1.00 93.81 88 ASP A N 1
ATOM 694 C CA . ASP A 1 88 ? 7.091 10.900 3.352 1.00 93.81 88 ASP A CA 1
ATOM 695 C C . ASP A 1 88 ? 7.688 9.480 3.231 1.00 93.81 88 ASP A C 1
ATOM 697 O O . ASP A 1 88 ? 6.952 8.479 3.251 1.00 93.81 88 ASP A O 1
ATOM 701 N N . PRO A 1 89 ? 9.028 9.342 3.178 1.00 90.56 89 PRO A N 1
ATOM 702 C CA . PRO A 1 89 ? 9.683 8.039 3.084 1.00 90.56 89 PRO A CA 1
ATOM 703 C C . PRO A 1 89 ? 9.409 7.134 4.291 1.00 90.56 89 PRO A C 1
ATOM 705 O O . PRO A 1 89 ? 9.567 5.921 4.199 1.00 90.56 89 PRO A O 1
ATOM 708 N N . SER A 1 90 ? 9.004 7.685 5.436 1.00 92.75 90 SER A N 1
ATOM 709 C CA . SER A 1 90 ? 8.654 6.910 6.630 1.00 92.75 90 SER A CA 1
ATOM 710 C C . SER A 1 90 ? 7.319 6.187 6.479 1.00 92.75 90 SER A C 1
ATOM 712 O O . SER A 1 90 ? 7.066 5.214 7.201 1.00 92.75 90 SER A O 1
ATOM 714 N N . PHE A 1 91 ? 6.461 6.657 5.568 1.00 95.38 91 PHE A N 1
ATOM 715 C CA . PHE A 1 91 ? 5.107 6.148 5.394 1.00 95.38 91 PHE A CA 1
ATOM 716 C C . PHE A 1 91 ? 4.904 5.326 4.126 1.00 95.38 91 PHE A C 1
ATOM 718 O O . PHE A 1 91 ? 4.041 4.446 4.129 1.00 95.38 91 PHE A O 1
ATOM 725 N N . ASN A 1 92 ? 5.721 5.511 3.086 1.00 95.62 92 ASN A N 1
ATOM 726 C CA . ASN A 1 92 ? 5.619 4.706 1.864 1.00 95.62 92 ASN A CA 1
ATOM 727 C C . ASN A 1 92 ? 5.689 3.182 2.126 1.00 95.62 92 ASN A C 1
ATOM 729 O O . ASN A 1 92 ? 5.046 2.385 1.434 1.00 95.62 92 ASN A O 1
ATOM 733 N N . LYS A 1 93 ? 6.391 2.773 3.193 1.00 96.69 93 LYS A N 1
ATOM 734 C CA . LYS A 1 93 ? 6.548 1.377 3.604 1.00 96.69 93 LYS A CA 1
ATOM 735 C C . LYS A 1 93 ? 5.221 0.681 3.901 1.00 96.69 93 LYS A C 1
ATOM 737 O O . LYS A 1 93 ? 5.127 -0.533 3.738 1.00 96.69 93 LYS A O 1
ATOM 742 N N . TRP A 1 94 ? 4.196 1.427 4.321 1.00 97.00 94 TRP A N 1
ATOM 743 C CA . TRP A 1 94 ? 2.887 0.868 4.660 1.00 97.00 94 TRP A CA 1
ATOM 744 C C . TRP A 1 94 ? 2.153 0.302 3.440 1.00 97.00 94 TRP A C 1
ATOM 746 O O . TRP A 1 94 ? 1.347 -0.613 3.592 1.00 97.00 94 TRP A O 1
ATOM 756 N N . PHE A 1 95 ? 2.478 0.781 2.238 1.00 97.88 95 PHE A N 1
ATOM 757 C CA . PHE A 1 95 ? 1.917 0.284 0.981 1.00 97.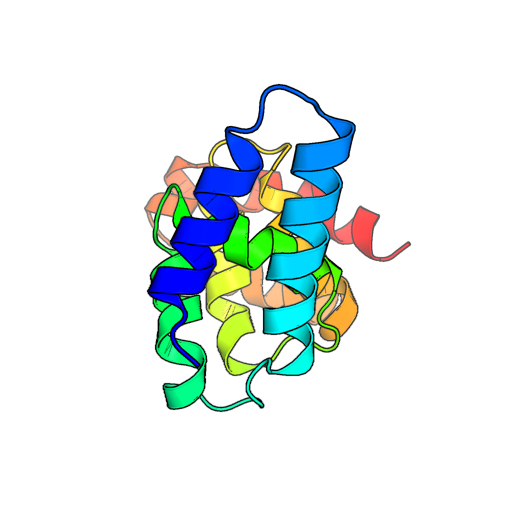88 95 PHE A CA 1
ATOM 758 C C . PHE A 1 95 ? 2.760 -0.850 0.377 1.00 97.88 95 PHE A C 1
ATOM 760 O O . PHE A 1 95 ? 2.214 -1.824 -0.141 1.00 97.88 95 PHE A O 1
ATOM 767 N N . ILE A 1 96 ? 4.093 -0.778 0.494 1.00 97.62 96 ILE A N 1
ATOM 768 C CA . ILE A 1 96 ? 4.987 -1.770 -0.126 1.00 97.62 96 ILE A CA 1
ATOM 769 C C . ILE A 1 96 ? 5.175 -3.043 0.715 1.00 97.62 96 ILE A C 1
ATOM 771 O O . ILE A 1 96 ? 5.315 -4.133 0.164 1.00 97.62 96 ILE A O 1
ATOM 775 N N . ALA A 1 97 ? 5.133 -2.945 2.048 1.00 97.19 97 ALA A N 1
ATOM 776 C CA . ALA A 1 97 ? 5.273 -4.089 2.950 1.00 97.19 97 ALA A CA 1
ATOM 777 C C . ALA A 1 97 ? 4.273 -5.230 2.693 1.00 97.19 97 ALA A C 1
ATOM 779 O O . ALA A 1 97 ? 4.718 -6.377 2.603 1.00 97.19 97 ALA A O 1
ATOM 780 N N . PRO A 1 98 ? 2.954 -4.988 2.545 1.00 96.88 98 PRO A N 1
ATOM 781 C CA . PRO A 1 98 ? 2.019 -6.067 2.228 1.00 96.88 98 PRO A CA 1
ATOM 782 C C . PRO A 1 98 ? 2.307 -6.719 0.863 1.00 96.88 98 PRO A C 1
ATOM 784 O O . PRO A 1 98 ? 2.115 -7.929 0.717 1.00 96.88 98 PRO A O 1
ATOM 787 N N . CYS A 1 99 ? 2.851 -5.965 -0.098 1.00 97.75 99 CYS A N 1
ATOM 788 C CA . CYS A 1 99 ? 3.269 -6.496 -1.394 1.00 97.75 99 CYS A CA 1
ATOM 789 C C . CYS A 1 99 ? 4.487 -7.419 -1.269 1.00 97.75 99 CYS A C 1
ATOM 791 O O . CYS A 1 99 ? 4.465 -8.520 -1.811 1.00 97.75 99 CYS A O 1
ATOM 793 N N . VAL A 1 100 ? 5.516 -7.021 -0.509 1.00 97.56 100 VAL A N 1
ATOM 794 C CA . VAL A 1 100 ? 6.707 -7.862 -0.271 1.00 97.56 100 VAL A CA 1
ATOM 795 C C . VAL A 1 100 ? 6.319 -9.167 0.424 1.00 97.56 100 VAL A C 1
ATOM 797 O O . VAL A 1 100 ? 6.763 -10.228 -0.003 1.00 97.56 100 VAL A O 1
ATOM 800 N N . ARG A 1 101 ? 5.434 -9.110 1.431 1.00 96.12 101 ARG A N 1
ATOM 801 C CA . ARG A 1 101 ? 4.941 -10.312 2.128 1.00 96.12 101 ARG A CA 1
ATOM 802 C C . ARG A 1 101 ? 4.173 -11.275 1.217 1.00 96.12 101 ARG A C 1
ATOM 804 O O . ARG A 1 101 ? 4.247 -12.477 1.433 1.00 96.12 101 ARG A O 1
ATOM 811 N N . THR A 1 102 ? 3.422 -10.757 0.243 1.00 96.88 102 THR A N 1
ATOM 812 C CA . THR A 1 102 ? 2.553 -11.574 -0.624 1.00 96.88 102 THR A CA 1
ATOM 813 C C . THR A 1 102 ? 3.276 -12.088 -1.868 1.00 96.88 102 THR A C 1
ATOM 815 O O . THR A 1 102 ? 3.138 -13.253 -2.226 1.00 96.88 102 THR A O 1
ATOM 818 N N . PHE A 1 103 ? 4.024 -11.217 -2.548 1.00 97.19 103 PHE A N 1
ATOM 819 C CA . PHE A 1 103 ? 4.588 -11.480 -3.878 1.00 97.19 103 PHE A CA 1
ATOM 820 C C . PHE A 1 103 ? 6.104 -11.707 -3.861 1.00 97.19 103 PHE A C 1
ATOM 822 O O . PHE A 1 103 ? 6.669 -12.145 -4.861 1.00 97.19 103 PHE A O 1
ATOM 829 N N . GLY A 1 104 ? 6.768 -11.421 -2.740 1.00 97.31 104 GLY A N 1
ATOM 830 C CA . GLY A 1 104 ? 8.215 -11.531 -2.608 1.00 97.31 104 GLY A CA 1
ATOM 831 C C . GLY A 1 104 ? 8.979 -10.330 -3.170 1.00 97.31 104 GLY A C 1
ATOM 832 O O . GLY A 1 104 ? 8.460 -9.486 -3.903 1.00 97.31 104 GLY A O 1
ATOM 833 N N . VAL A 1 105 ? 10.257 -10.256 -2.801 1.00 97.69 105 VAL A N 1
ATOM 834 C CA . VAL A 1 105 ? 11.147 -9.126 -3.107 1.00 97.69 105 VAL A CA 1
ATOM 835 C C . VAL A 1 105 ? 11.324 -8.909 -4.605 1.00 97.69 105 VAL A C 1
ATOM 837 O O . VAL A 1 105 ? 11.229 -7.773 -5.066 1.00 97.69 105 VAL A O 1
ATOM 840 N N . ASP A 1 106 ? 11.581 -9.970 -5.366 1.00 97.56 106 ASP A N 1
ATOM 841 C CA . ASP A 1 106 ? 11.958 -9.839 -6.776 1.00 97.56 106 ASP A CA 1
ATOM 842 C C . ASP A 1 106 ? 10.788 -9.363 -7.639 1.00 97.56 106 ASP A C 1
ATOM 844 O O . ASP A 1 106 ? 10.958 -8.468 -8.470 1.00 97.56 106 ASP A O 1
ATOM 848 N N . ALA A 1 107 ? 9.581 -9.875 -7.378 1.00 98.12 107 ALA A N 1
ATOM 849 C CA . ALA A 1 107 ? 8.366 -9.411 -8.042 1.00 98.12 107 ALA A CA 1
ATOM 850 C C . ALA A 1 107 ? 8.097 -7.929 -7.743 1.00 98.12 107 ALA A C 1
ATOM 852 O O . ALA A 1 107 ? 7.779 -7.159 -8.651 1.00 98.12 107 ALA A O 1
ATOM 853 N N . VAL A 1 108 ? 8.279 -7.511 -6.485 1.00 98.50 108 VAL A N 1
ATOM 854 C CA . VAL A 1 108 ? 8.112 -6.113 -6.068 1.00 98.50 108 VAL A CA 1
ATOM 855 C C . VAL A 1 108 ? 9.154 -5.204 -6.718 1.00 98.50 108 VAL A C 1
ATOM 857 O O . VAL A 1 108 ? 8.786 -4.174 -7.274 1.00 98.50 108 VAL A O 1
ATOM 860 N N . LYS A 1 109 ? 10.439 -5.583 -6.717 1.00 98.31 109 LYS A N 1
ATOM 861 C CA . LYS A 1 109 ? 11.502 -4.812 -7.385 1.00 98.31 109 LYS A CA 1
ATOM 862 C C . LYS A 1 109 ? 11.233 -4.664 -8.877 1.00 98.31 109 LYS A C 1
ATOM 864 O O . LYS A 1 109 ? 11.304 -3.556 -9.399 1.00 98.31 109 LYS A O 1
ATOM 869 N N . SER A 1 110 ? 10.894 -5.765 -9.549 1.00 98.31 110 SER A N 1
ATOM 870 C CA . SER A 1 110 ? 10.552 -5.746 -10.971 1.00 98.31 110 SER A CA 1
ATOM 871 C C . SER A 1 110 ? 9.397 -4.782 -11.242 1.00 98.31 110 SER A C 1
ATOM 873 O O . SER A 1 110 ? 9.495 -3.964 -12.154 1.00 98.31 110 SER A O 1
ATOM 875 N N . ARG A 1 111 ? 8.352 -4.805 -10.403 1.00 98.44 111 ARG A N 1
ATOM 876 C CA . ARG A 1 111 ? 7.202 -3.907 -10.545 1.00 98.44 111 ARG A CA 1
ATOM 877 C C . ARG A 1 111 ? 7.528 -2.443 -10.247 1.00 98.44 111 ARG A C 1
ATOM 879 O O . ARG A 1 111 ? 7.039 -1.566 -10.942 1.00 98.44 111 ARG A O 1
ATOM 886 N N . ILE A 1 112 ? 8.382 -2.149 -9.268 1.00 98.50 112 ILE A N 1
ATOM 887 C CA . ILE A 1 112 ? 8.848 -0.775 -9.012 1.00 98.50 112 ILE A CA 1
ATOM 888 C C . ILE A 1 112 ? 9.511 -0.189 -10.265 1.00 98.50 112 ILE A C 1
ATOM 890 O O . ILE A 1 112 ? 9.230 0.948 -10.644 1.00 98.50 112 ILE A O 1
ATOM 894 N N . MET A 1 113 ? 10.349 -0.979 -10.944 1.00 98.38 113 MET A N 1
ATOM 895 C CA . MET A 1 113 ? 11.065 -0.515 -12.132 1.00 98.38 113 MET A CA 1
ATOM 896 C C . MET A 1 113 ? 10.144 -0.217 -13.320 1.00 98.38 113 MET A C 1
ATOM 898 O O . MET A 1 113 ? 10.495 0.624 -14.140 1.00 98.38 113 MET A O 1
ATOM 902 N N . THR A 1 114 ? 8.950 -0.815 -13.412 1.00 98.31 114 THR A N 1
ATOM 903 C CA . THR A 1 114 ? 8.001 -0.461 -14.486 1.00 98.31 114 THR A CA 1
ATOM 904 C C . THR A 1 114 ? 7.423 0.946 -14.325 1.00 98.31 114 THR A C 1
ATOM 906 O O . THR A 1 114 ? 6.946 1.519 -15.299 1.00 98.31 114 THR A O 1
ATOM 909 N N . PHE A 1 115 ? 7.479 1.520 -13.118 1.00 98.25 115 PHE A N 1
ATOM 910 C CA . PHE A 1 115 ? 6.999 2.872 -12.820 1.00 98.25 115 PHE A CA 1
ATOM 911 C C . PHE A 1 115 ? 8.120 3.918 -12.732 1.00 98.25 115 PHE A C 1
ATOM 913 O O . PHE A 1 115 ? 7.829 5.093 -12.515 1.00 98.25 115 PHE A O 1
ATOM 920 N N . SER A 1 116 ? 9.392 3.542 -12.914 1.00 97.50 116 SER A N 1
ATOM 921 C CA . SER A 1 116 ? 10.532 4.440 -12.660 1.00 97.50 116 SER A CA 1
ATOM 922 C C . SER A 1 116 ? 10.559 5.687 -13.547 1.00 97.50 116 SER A C 1
ATOM 924 O O . SER A 1 116 ? 11.151 6.690 -13.168 1.00 97.50 116 SER A O 1
ATOM 926 N N . ALA A 1 117 ? 9.934 5.623 -14.726 1.00 97.88 117 ALA A N 1
ATOM 927 C CA . ALA A 1 117 ? 9.842 6.733 -15.672 1.00 97.88 117 ALA A CA 1
ATOM 928 C C . ALA A 1 117 ? 8.580 7.601 -15.487 1.00 97.88 117 ALA A C 1
ATOM 930 O O . ALA A 1 117 ? 8.378 8.556 -16.236 1.00 97.88 117 ALA A O 1
ATOM 931 N N . HIS A 1 118 ? 7.705 7.275 -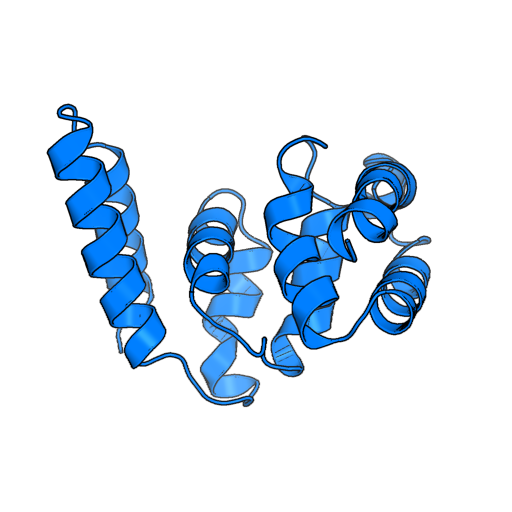14.531 1.00 98.31 118 HIS A N 1
ATOM 932 C CA . HIS A 1 118 ? 6.485 8.042 -14.307 1.00 98.31 118 HIS A CA 1
ATOM 933 C C . HIS A 1 118 ? 6.820 9.428 -13.715 1.00 98.31 118 HIS A C 1
ATOM 935 O O . HIS A 1 118 ? 7.547 9.481 -12.719 1.00 98.31 118 HIS A O 1
ATOM 941 N N . PRO A 1 119 ? 6.270 10.546 -14.236 1.00 98.19 119 PRO A N 1
ATOM 942 C CA . PRO A 1 119 ? 6.642 11.897 -13.797 1.00 98.19 119 PRO A CA 1
ATOM 943 C C . PRO A 1 119 ? 6.552 12.115 -12.281 1.00 98.19 119 PRO A C 1
ATOM 945 O O . PRO A 1 119 ? 7.517 12.565 -11.674 1.00 98.19 119 PRO A O 1
ATOM 948 N N . GLN A 1 120 ? 5.450 11.692 -11.651 1.00 97.25 120 GLN A N 1
ATOM 949 C CA . GLN A 1 120 ? 5.273 11.815 -10.194 1.00 97.25 120 GLN A CA 1
ATOM 950 C C . GLN A 1 120 ? 6.269 10.967 -9.387 1.00 97.25 120 GLN A C 1
ATOM 952 O O . GLN A 1 120 ? 6.625 11.323 -8.270 1.00 97.25 120 GLN A O 1
ATOM 957 N N . VAL A 1 121 ? 6.723 9.837 -9.939 1.00 98.00 121 VAL A N 1
ATOM 958 C CA . VAL A 1 121 ? 7.704 8.968 -9.272 1.00 98.00 121 VAL A CA 1
ATOM 959 C C . VAL A 1 121 ? 9.093 9.597 -9.343 1.00 98.00 121 VAL A C 1
ATOM 961 O O . VAL A 1 121 ? 9.824 9.551 -8.356 1.00 98.00 121 VAL A O 1
ATOM 964 N N . ILE A 1 122 ? 9.437 10.211 -10.479 1.00 98.12 122 ILE A N 1
ATOM 965 C CA . ILE A 1 122 ? 10.688 10.960 -10.658 1.00 98.12 122 ILE A CA 1
ATOM 966 C C . ILE A 1 122 ? 10.710 12.176 -9.730 1.00 98.12 122 ILE A C 1
ATOM 968 O O . ILE A 1 122 ? 11.663 12.345 -8.976 1.00 98.12 122 ILE A O 1
ATOM 972 N N . GLU A 1 123 ? 9.652 12.990 -9.752 1.00 97.62 123 GLU A N 1
ATOM 973 C CA . GLU A 1 123 ? 9.527 14.191 -8.917 1.00 97.62 123 GLU A CA 1
ATOM 974 C C . GLU A 1 123 ? 9.649 13.866 -7.423 1.00 97.62 123 GLU A C 1
ATOM 976 O O . GLU A 1 123 ? 10.287 14.601 -6.671 1.00 97.62 123 GLU A O 1
ATOM 981 N N . ASN A 1 124 ? 9.097 12.727 -7.001 1.00 96.75 124 ASN A N 1
ATOM 982 C CA . ASN A 1 124 ? 9.148 12.292 -5.613 1.00 96.75 124 ASN A CA 1
ATOM 983 C C . ASN A 1 124 ? 10.435 11.530 -5.229 1.00 96.75 124 ASN A C 1
ATOM 985 O O . ASN A 1 124 ? 10.572 11.144 -4.068 1.00 96.75 124 ASN A O 1
ATOM 989 N N . ASP A 1 125 ? 11.360 11.253 -6.154 1.00 97.69 125 ASP A N 1
ATOM 990 C CA . ASP A 1 125 ? 12.463 10.294 -5.935 1.00 97.69 125 ASP A CA 1
ATOM 991 C C . ASP A 1 125 ? 11.953 8.944 -5.366 1.00 97.69 125 ASP A C 1
ATOM 993 O O . ASP A 1 125 ? 12.523 8.314 -4.468 1.00 97.69 125 ASP A O 1
ATOM 997 N N . GLY A 1 126 ? 10.788 8.515 -5.863 1.00 97.69 126 GLY A N 1
ATOM 998 C CA . GLY A 1 126 ? 9.992 7.436 -5.287 1.00 97.69 126 GLY A CA 1
ATOM 999 C C . GLY A 1 126 ? 10.710 6.093 -5.282 1.00 97.69 126 GLY A C 1
ATOM 1000 O O . GLY A 1 126 ? 10.673 5.368 -4.286 1.00 97.69 126 GLY A O 1
ATOM 1001 N N . VAL A 1 127 ? 11.408 5.773 -6.378 1.00 98.06 127 VAL A N 1
ATOM 1002 C CA . VAL A 1 127 ? 12.163 4.518 -6.511 1.00 98.06 127 VAL A CA 1
ATOM 1003 C C . VAL A 1 127 ? 13.211 4.411 -5.410 1.00 98.06 127 VAL A C 1
ATOM 1005 O O . VAL A 1 127 ? 13.228 3.413 -4.694 1.00 98.06 127 VAL A O 1
ATOM 1008 N N . THR A 1 128 ? 14.040 5.439 -5.224 1.00 97.38 128 THR A N 1
ATOM 1009 C CA . THR A 1 128 ? 15.095 5.455 -4.202 1.00 97.38 128 THR A CA 1
ATOM 1010 C C . THR A 1 128 ? 14.503 5.279 -2.805 1.00 97.38 128 THR A C 1
ATOM 1012 O O . THR A 1 128 ? 14.932 4.400 -2.048 1.00 97.38 128 THR A O 1
ATOM 1015 N N . LYS A 1 129 ? 13.456 6.052 -2.483 1.00 97.38 129 LYS A N 1
ATOM 1016 C CA . LYS A 1 129 ? 12.773 6.004 -1.182 1.00 97.38 129 LYS A CA 1
ATOM 1017 C C . LYS A 1 129 ? 12.159 4.634 -0.885 1.00 97.38 129 LYS A C 1
ATOM 1019 O O . LYS A 1 129 ? 12.246 4.162 0.246 1.00 97.38 129 LYS A O 1
ATOM 1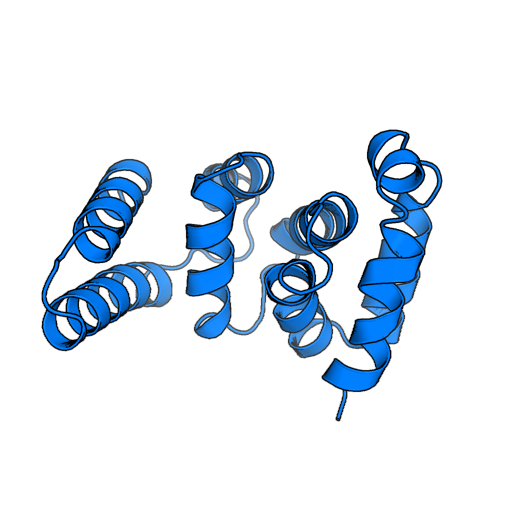024 N N . VAL A 1 130 ? 11.517 3.992 -1.860 1.00 97.50 130 VAL A N 1
ATOM 1025 C CA . VAL A 1 130 ? 10.864 2.685 -1.660 1.00 97.50 130 VAL A CA 1
ATOM 1026 C C . VAL A 1 130 ? 11.890 1.550 -1.639 1.00 97.50 130 VAL A C 1
ATOM 1028 O O . VAL A 1 130 ? 11.800 0.650 -0.799 1.00 97.50 130 VAL A O 1
ATOM 1031 N N . MET A 1 131 ? 12.911 1.605 -2.499 1.00 96.69 131 MET A N 1
ATOM 1032 C CA . MET A 1 131 ? 13.973 0.594 -2.569 1.00 96.69 131 MET A CA 1
ATOM 1033 C C . MET A 1 131 ? 14.800 0.500 -1.284 1.00 96.69 131 MET A C 1
ATOM 1035 O O . MET A 1 131 ? 15.332 -0.570 -0.991 1.00 96.69 131 MET A O 1
ATOM 1039 N N . TYR A 1 132 ? 14.852 1.562 -0.474 1.00 95.50 132 TYR A N 1
ATOM 1040 C CA . TYR A 1 132 ? 15.420 1.510 0.876 1.00 95.50 132 TYR A CA 1
ATOM 1041 C C . TYR A 1 132 ? 14.731 0.462 1.773 1.00 95.50 132 TYR A C 1
ATOM 1043 O O . TYR A 1 132 ? 15.396 -0.217 2.564 1.00 95.50 132 TYR A O 1
ATOM 1051 N N . TRP A 1 133 ? 13.407 0.313 1.653 1.00 95.75 133 TRP A N 1
ATOM 1052 C CA . TRP A 1 133 ? 12.609 -0.570 2.505 1.00 95.75 133 TRP A CA 1
ATOM 1053 C C . TRP A 1 133 ? 12.542 -2.004 2.002 1.00 95.7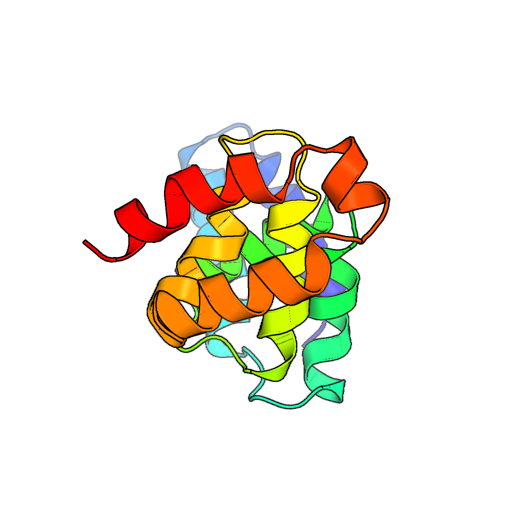5 133 TRP A C 1
ATOM 1055 O O . TRP A 1 133 ? 12.562 -2.922 2.816 1.00 95.75 133 TRP A O 1
ATOM 1065 N N . VAL A 1 134 ? 12.459 -2.216 0.687 1.00 95.44 134 VAL A N 1
ATOM 1066 C CA . VAL A 1 134 ? 12.164 -3.536 0.100 1.00 95.44 134 VAL A CA 1
ATOM 1067 C C . VAL A 1 134 ? 13.071 -4.664 0.632 1.00 95.44 134 VAL A C 1
ATOM 1069 O O . VAL A 1 134 ? 12.528 -5.677 1.073 1.00 95.44 134 VAL A O 1
ATOM 1072 N N . PRO A 1 135 ? 14.413 -4.523 0.695 1.00 92.69 135 PRO A N 1
ATOM 1073 C CA . PRO A 1 135 ? 15.280 -5.565 1.256 1.00 92.69 135 PRO A CA 1
ATOM 1074 C C . PRO A 1 135 ? 15.074 -5.800 2.760 1.00 92.69 135 PRO A C 1
ATOM 1076 O O . PRO A 1 135 ? 15.304 -6.900 3.246 1.00 92.69 135 PRO A O 1
ATOM 1079 N N . ARG A 1 136 ? 14.639 -4.772 3.498 1.00 93.81 136 ARG A N 1
ATOM 1080 C CA . ARG A 1 136 ? 14.433 -4.798 4.958 1.00 93.81 136 ARG A CA 1
ATOM 1081 C C . ARG A 1 136 ? 13.075 -5.368 5.367 1.00 93.81 136 ARG A C 1
ATOM 1083 O O . ARG A 1 136 ? 12.827 -5.555 6.549 1.00 93.81 136 ARG A O 1
ATOM 1090 N N . LEU A 1 137 ? 12.177 -5.569 4.408 1.00 91.06 137 LEU A N 1
ATOM 1091 C CA . LEU A 1 137 ? 10.835 -6.115 4.627 1.00 91.06 137 LEU A CA 1
ATOM 1092 C C . LEU A 1 137 ? 10.761 -7.623 4.353 1.00 91.06 137 LEU A C 1
ATOM 1094 O O . LEU A 1 137 ? 9.712 -8.226 4.556 1.00 91.06 137 LEU A O 1
ATOM 1098 N N . ALA A 1 138 ? 11.856 -8.203 3.859 1.00 78.88 138 ALA A N 1
ATOM 1099 C CA . ALA A 1 138 ? 11.991 -9.621 3.538 1.00 78.88 138 ALA A CA 1
ATOM 1100 C C . ALA A 1 138 ? 12.560 -10.462 4.693 1.00 78.88 138 ALA A C 1
ATOM 1102 O O . ALA A 1 138 ? 12.596 -11.685 4.587 1.00 78.88 138 ALA A O 1
ATOM 1103 N N . SER A 1 139 ? 13.052 -9.791 5.737 1.00 58.38 139 SER A N 1
ATOM 1104 C CA . SER A 1 139 ? 13.657 -10.368 6.942 1.00 58.38 139 SER A CA 1
ATOM 1105 C C . SER A 1 139 ? 12.629 -10.726 8.001 1.00 58.38 139 SER A C 1
ATOM 1107 O O . SER A 1 139 ? 11.722 -9.886 8.205 1.00 58.38 139 SER A O 1
#

Foldseek 3Di:
DPVVVLLVQLVVLCVDPPPVSSVVSNCVSLVVCLVVPDAQDCVSCVVVLVLLPDPRSVVNSLSSLVRDPQDRPSCLLSLLVSLLLDQDLVCSCSSCLSNCVRPNLVVSLVSNVVCCPPPSSVVSVRSVSNVVCSVVSND

Radius of gyration: 15.05 Å; chains: 1; bounding box: 36×27×40 Å

pLDDT: mean 95.86, std 4.14, range [58.38, 98.5]

Sequence (139 aa):
MNLESLYEEYVQAKSVKEKSAGHQAIQKVIGKVACNFPKDNPEALAWFTMALTHDSKKWFVAKLLEKVNPVPKALFDDLVFASLIENDPSFNKWFIAPCVRTFGVDAVKSRIMTFSAHPQVIENDGVTKVMYWVPRLAS

Secondary structure (DSSP, 8-state):
--HHHHHHHHHHHHH-SSHHHHHHHHHHHHHHHHHTPPPS-HHHHHHHHHHHTSTTTHHHHHHHTTT--SPPGGGHHHHHHHHHH-S-TTTTHHHHHHHHHHH-HHHHHHHHHHTTT-HHHHHTTHHHHHHTTGGGG--